Protein AF-A0A8J7QRD3-F1 (afdb_monomer)

Solvent-accessible surface area (backbone atoms only — not comparable to full-atom values): 3180 Å² total; per-residue (Å²): 133,85,79,70,50,77,52,101,91,48,76,50,70,87,87,84,92,86,85,85,75,54,82,91,67,52,86,62,78,47,87,70,48,46,61,55,53,51,52,58,63,72,74,108

Sequence (44 aa):
MLNIVFDRNCVYQTAYHVVWCPKYRKPVLTGTIPAFVQNQIQEI

Secondary structure (DSSP, 8-state):
----EEETTEEE----------GGG---SSTTHHHHHHHHHH--

Mean predicted aligned error: 4.19 Å

pLDDT: mean 94.28, std 5.3, range [69.31, 98.25]

Structure (mmCIF, N/CA/C/O backbone):
data_AF-A0A8J7QRD3-F1
#
_entry.id   AF-A0A8J7QRD3-F1
#
loop_
_atom_site.group_PDB
_atom_site.id
_atom_site.type_symbol
_atom_site.label_atom_id
_atom_site.label_alt_id
_atom_site.label_comp_id
_atom_site.label_asym_id
_atom_site.label_entity_id
_atom_site.label_seq_id
_atom_site.pdbx_PDB_ins_code
_atom_site.Cartn_x
_atom_site.Cartn_y
_atom_site.Cartn_z
_atom_site.occupancy
_atom_site.B_iso_or_equiv
_atom_site.auth_seq_id
_atom_site.auth_comp_id
_atom_site.auth_asym_id
_atom_site.auth_atom_id
_atom_site.pdbx_PDB_model_num
ATOM 1 N N . MET A 1 1 ? 4.347 10.444 -19.470 1.00 69.31 1 MET A N 1
ATOM 2 C CA . MET A 1 1 ? 5.500 9.669 -19.979 1.00 69.31 1 MET A CA 1
ATOM 3 C C . MET A 1 1 ? 5.523 8.352 -19.219 1.00 69.31 1 MET A C 1
ATOM 5 O O . MET A 1 1 ? 5.339 8.391 -18.009 1.00 69.31 1 MET A O 1
ATOM 9 N N . LEU A 1 2 ? 5.615 7.209 -19.901 1.00 78.38 2 LEU A N 1
ATOM 10 C CA . LEU A 1 2 ? 5.652 5.899 -19.237 1.00 78.38 2 LEU A CA 1
ATOM 11 C C . LEU A 1 2 ? 7.055 5.659 -18.668 1.00 78.38 2 LEU A C 1
ATOM 13 O O . LEU A 1 2 ? 8.036 5.908 -19.366 1.00 78.38 2 LEU A O 1
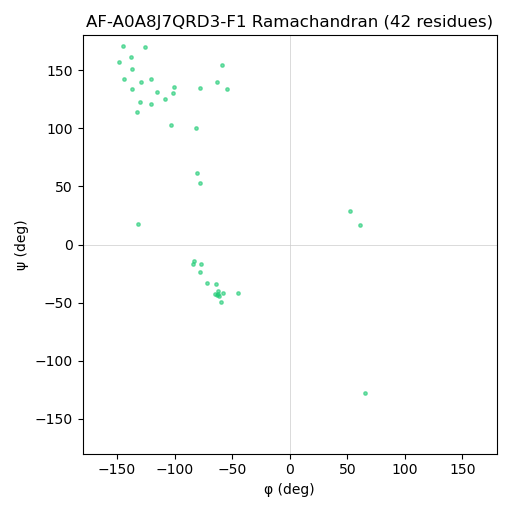ATOM 17 N N . ASN A 1 3 ? 7.146 5.188 -17.421 1.00 87.31 3 ASN A N 1
ATOM 18 C CA . ASN A 1 3 ? 8.421 4.807 -16.812 1.00 87.31 3 ASN A CA 1
ATOM 19 C C . ASN A 1 3 ? 8.790 3.394 -17.272 1.00 87.31 3 ASN A C 1
ATOM 21 O O . ASN A 1 3 ? 8.233 2.412 -16.783 1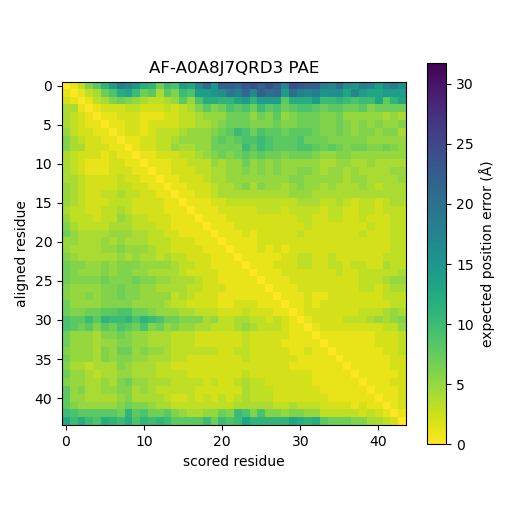.00 87.31 3 ASN A O 1
ATOM 25 N N . ILE A 1 4 ? 9.692 3.314 -18.249 1.00 93.81 4 ILE A N 1
ATOM 26 C CA . ILE A 1 4 ? 10.194 2.062 -18.821 1.00 93.81 4 ILE A CA 1
ATOM 27 C C . ILE A 1 4 ? 11.573 1.789 -18.223 1.00 93.81 4 ILE A C 1
ATOM 29 O O . ILE A 1 4 ? 12.430 2.674 -18.215 1.00 93.81 4 ILE A O 1
ATOM 33 N N . VAL A 1 5 ? 11.780 0.570 -17.731 1.00 95.00 5 VAL A N 1
ATOM 34 C CA . VAL A 1 5 ? 13.056 0.116 -17.174 1.00 95.00 5 VAL A CA 1
ATOM 35 C C . VAL A 1 5 ? 13.785 -0.721 -18.221 1.00 95.00 5 VAL A C 1
ATOM 37 O O . VAL A 1 5 ? 13.184 -1.579 -18.872 1.00 95.00 5 VAL A O 1
ATOM 40 N N . PHE A 1 6 ? 15.084 -0.464 -18.370 1.00 96.25 6 PHE A N 1
ATOM 41 C CA . PHE A 1 6 ? 15.992 -1.204 -19.242 1.00 96.25 6 PHE A CA 1
ATOM 42 C C . PHE A 1 6 ? 17.039 -1.917 -18.381 1.00 96.25 6 PHE A C 1
ATOM 44 O O . PHE A 1 6 ? 17.657 -1.300 -17.517 1.00 96.25 6 PHE A O 1
ATOM 51 N N . ASP A 1 7 ? 17.249 -3.200 -18.644 1.00 94.88 7 ASP A N 1
ATOM 52 C CA . ASP A 1 7 ? 18.309 -4.038 -18.083 1.00 94.88 7 ASP A CA 1
ATOM 53 C C . ASP A 1 7 ? 19.095 -4.681 -19.243 1.00 94.88 7 ASP A C 1
ATOM 55 O O . ASP A 1 7 ? 18.668 -4.612 -20.399 1.00 94.88 7 ASP A O 1
ATOM 59 N N . ARG A 1 8 ? 20.239 -5.318 -18.963 1.00 96.25 8 ARG A N 1
ATOM 60 C CA . ARG A 1 8 ? 21.206 -5.820 -19.958 1.00 96.25 8 ARG A CA 1
ATOM 61 C C . ARG A 1 8 ? 20.547 -6.555 -21.130 1.00 96.25 8 ARG A C 1
ATOM 63 O O . ARG A 1 8 ? 20.955 -6.346 -22.265 1.00 96.25 8 ARG A O 1
ATOM 70 N N . ASN A 1 9 ? 19.537 -7.379 -20.846 1.00 96.75 9 ASN A N 1
ATOM 71 C CA . ASN A 1 9 ? 18.813 -8.178 -21.837 1.00 96.75 9 ASN A CA 1
ATOM 72 C C . ASN A 1 9 ? 17.278 -8.067 -21.701 1.00 96.75 9 ASN A C 1
ATOM 74 O O . ASN A 1 9 ? 16.568 -8.951 -22.180 1.00 96.75 9 ASN A O 1
ATOM 78 N N . CYS A 1 10 ? 16.746 -7.048 -21.013 1.00 95.56 10 CYS A N 1
ATOM 79 C CA . CYS A 1 10 ? 15.305 -6.941 -20.755 1.00 95.56 10 CYS A CA 1
ATOM 80 C C . CYS A 1 10 ? 14.816 -5.490 -20.803 1.00 95.56 10 CYS A C 1
ATOM 82 O O . CYS A 1 10 ? 15.490 -4.583 -20.324 1.00 95.56 10 CYS A O 1
ATOM 84 N N . VAL A 1 11 ? 13.616 -5.282 -21.345 1.00 96.75 11 VAL A N 1
ATOM 85 C CA . VAL A 1 11 ? 12.912 -3.997 -21.320 1.00 96.75 11 VAL A CA 1
ATOM 86 C C . VAL A 1 11 ? 11.505 -4.256 -20.826 1.00 96.75 11 VAL A C 1
ATOM 88 O O . VAL A 1 11 ? 10.785 -5.067 -21.409 1.00 96.75 11 VAL A O 1
ATOM 91 N N . TYR A 1 12 ? 11.113 -3.593 -19.745 1.00 95.25 12 TYR A N 1
ATOM 92 C CA . TYR A 1 12 ? 9.817 -3.838 -19.128 1.00 95.25 12 TYR A CA 1
ATOM 93 C C . TYR A 1 12 ? 9.235 -2.583 -18.486 1.00 95.25 12 TYR A C 1
ATOM 95 O O . TYR A 1 12 ? 9.932 -1.635 -18.122 1.00 95.25 12 TYR A O 1
ATOM 103 N N . GLN A 1 13 ? 7.915 -2.599 -18.336 1.00 94.81 13 GLN A N 1
ATOM 104 C CA . GLN A 1 13 ? 7.169 -1.633 -17.550 1.00 94.81 13 GLN A CA 1
ATOM 105 C C . GLN A 1 13 ? 6.200 -2.420 -16.682 1.00 94.81 13 GLN A C 1
ATOM 107 O O . GLN A 1 13 ? 5.279 -3.059 -17.185 1.00 94.81 13 GLN A O 1
ATOM 112 N N . THR A 1 14 ? 6.422 -2.370 -15.373 1.00 92.31 14 THR A N 1
ATOM 113 C CA . THR A 1 14 ? 5.643 -3.151 -14.416 1.00 92.31 14 THR A CA 1
ATOM 114 C C . THR A 1 14 ? 4.970 -2.206 -13.436 1.00 92.31 14 THR A C 1
ATOM 116 O O . THR A 1 14 ? 5.638 -1.432 -12.757 1.00 92.31 14 THR A O 1
ATOM 119 N N . ALA A 1 15 ? 3.642 -2.253 -13.377 1.00 92.44 15 ALA A N 1
ATOM 120 C CA . ALA A 1 15 ? 2.844 -1.505 -12.416 1.00 92.44 15 ALA A CA 1
ATOM 121 C C . ALA A 1 15 ? 1.743 -2.415 -11.872 1.00 92.44 15 ALA A C 1
ATOM 123 O O . ALA A 1 15 ? 1.066 -3.100 -12.637 1.00 92.44 15 ALA A O 1
ATOM 124 N N . TYR A 1 16 ? 1.567 -2.410 -10.553 1.00 93.06 16 TYR A N 1
ATOM 125 C CA . TYR A 1 16 ? 0.586 -3.240 -9.861 1.00 93.06 16 TYR A CA 1
ATOM 126 C C . TYR A 1 16 ? -0.393 -2.369 -9.081 1.00 93.06 16 TYR A C 1
ATOM 128 O O . TYR A 1 16 ? -0.004 -1.374 -8.473 1.00 93.06 16 TYR A O 1
ATOM 136 N N . HIS A 1 17 ? -1.659 -2.780 -9.056 1.00 96.50 17 HIS A N 1
ATOM 137 C CA . HIS A 1 17 ? -2.661 -2.229 -8.151 1.00 96.50 17 HIS A CA 1
ATOM 138 C C . HIS A 1 17 ? -2.885 -3.218 -7.006 1.00 96.50 17 HIS A C 1
ATOM 140 O O . HIS A 1 17 ? -3.525 -4.254 -7.187 1.00 96.50 17 HIS A O 1
ATOM 146 N N . VAL A 1 18 ? -2.316 -2.916 -5.838 1.00 95.44 18 VAL A N 1
ATOM 147 C CA . VAL A 1 18 ? -2.365 -3.786 -4.657 1.00 95.44 18 VAL A CA 1
ATOM 148 C C . VAL A 1 18 ? -3.292 -3.176 -3.614 1.00 95.44 18 VAL A C 1
ATOM 150 O O . VAL A 1 18 ? -3.104 -2.038 -3.194 1.00 95.44 18 VAL A O 1
ATOM 153 N N . VAL A 1 19 ? -4.280 -3.955 -3.175 1.00 96.81 19 VAL A N 1
ATOM 154 C CA . VAL A 1 19 ? -5.241 -3.569 -2.135 1.00 96.81 19 VAL A CA 1
ATOM 155 C C . VAL A 1 19 ? -5.292 -4.665 -1.080 1.00 96.81 19 VAL A C 1
ATOM 157 O O . VAL A 1 19 ? -5.277 -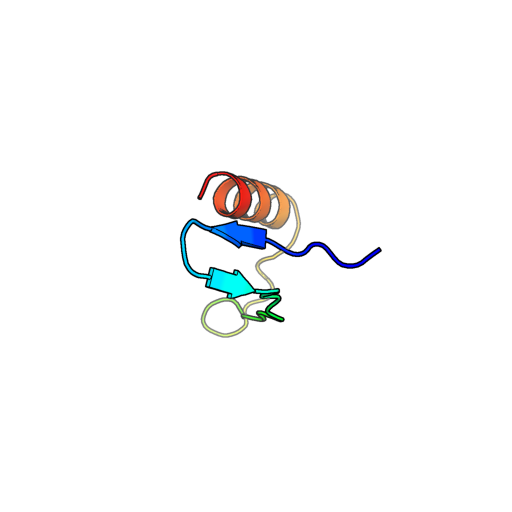5.852 -1.400 1.00 96.81 19 VAL A O 1
ATOM 160 N N . TRP A 1 20 ? -5.372 -4.269 0.187 1.00 96.50 20 TRP A N 1
ATOM 161 C CA . TRP A 1 20 ? -5.465 -5.183 1.321 1.00 96.50 20 TRP A CA 1
ATOM 162 C C . TRP A 1 20 ? -6.353 -4.591 2.420 1.00 96.50 20 TRP A C 1
ATOM 164 O O . TRP A 1 20 ? -6.754 -3.429 2.357 1.00 96.50 20 TRP A O 1
ATOM 174 N N . CYS A 1 21 ? -6.687 -5.397 3.431 1.00 96.50 21 CYS A N 1
ATOM 175 C CA . CYS A 1 21 ? -7.476 -4.947 4.576 1.00 96.50 21 CYS A CA 1
ATOM 176 C C . CYS A 1 21 ? -6.921 -5.483 5.907 1.00 96.50 21 CYS A C 1
ATOM 178 O O . CYS A 1 21 ? -6.393 -6.600 5.936 1.00 96.50 21 CYS A O 1
ATOM 180 N N . PRO A 1 22 ? -7.105 -4.755 7.027 1.00 97.06 22 PRO A N 1
ATOM 181 C CA . PRO A 1 22 ? -6.734 -5.244 8.351 1.00 97.06 22 PRO A CA 1
ATOM 182 C C . PRO A 1 22 ? -7.443 -6.550 8.719 1.00 97.06 22 PRO A C 1
ATOM 184 O O . PRO A 1 22 ? -8.560 -6.833 8.266 1.00 97.06 22 PRO A O 1
ATOM 187 N N . LYS A 1 23 ? -6.825 -7.338 9.606 1.00 97.75 23 LYS A N 1
ATOM 188 C CA . LYS A 1 23 ? -7.432 -8.572 10.124 1.00 97.75 23 LYS A CA 1
ATOM 189 C C . LYS A 1 23 ? -8.816 -8.273 10.721 1.00 97.75 23 LYS A C 1
ATOM 191 O O . LYS A 1 23 ? -8.996 -7.313 11.469 1.00 97.75 23 LYS A O 1
ATOM 196 N N . TYR A 1 24 ? -9.796 -9.110 10.375 1.00 98.25 24 TYR A N 1
ATOM 197 C CA . TYR A 1 24 ? -11.215 -8.955 10.732 1.00 98.25 24 TYR A CA 1
ATOM 198 C C . TYR A 1 24 ? -11.884 -7.676 10.195 1.00 98.25 24 TYR A C 1
ATOM 200 O O . TYR A 1 24 ? -12.939 -7.299 10.694 1.00 98.25 24 TYR A O 1
ATOM 208 N N . ARG A 1 25 ? -11.282 -6.997 9.203 1.00 95.75 25 ARG A N 1
ATOM 209 C CA . ARG A 1 25 ? -11.767 -5.723 8.636 1.00 95.75 25 ARG A CA 1
ATOM 210 C C . ARG A 1 25 ? -12.031 -4.645 9.690 1.00 95.75 25 ARG A C 1
ATOM 212 O O . ARG A 1 25 ? -12.889 -3.785 9.506 1.00 95.75 25 ARG A O 1
ATOM 219 N N . LYS A 1 26 ? -11.302 -4.685 10.808 1.00 96.69 26 LYS A N 1
ATOM 220 C CA . LYS A 1 26 ? -11.447 -3.665 11.846 1.00 96.69 26 LYS A CA 1
ATOM 221 C C . LYS A 1 26 ? -11.037 -2.296 11.278 1.00 96.69 26 LYS A C 1
ATOM 223 O O . LYS A 1 26 ? -10.020 -2.233 10.582 1.00 96.69 26 LYS A O 1
ATOM 228 N N . PRO A 1 27 ? -11.753 -1.205 11.605 1.00 96.38 27 PRO A N 1
ATOM 229 C CA . PRO A 1 27 ? -11.443 0.146 11.127 1.00 96.38 27 PRO A CA 1
ATOM 230 C C . PRO A 1 27 ? -10.269 0.771 11.908 1.00 96.38 27 PRO A C 1
ATOM 232 O O . PRO A 1 27 ? -10.370 1.860 12.465 1.00 96.38 27 PRO A O 1
ATOM 235 N N . VAL A 1 28 ? -9.145 0.052 11.982 1.00 96.56 28 VAL A N 1
ATOM 236 C CA . VAL A 1 28 ? -7.949 0.444 12.755 1.00 96.56 28 VAL A CA 1
ATOM 237 C C . VAL A 1 28 ? -7.033 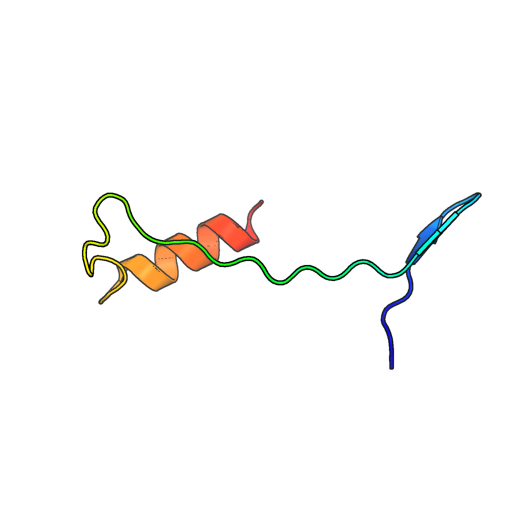1.406 12.004 1.00 96.56 28 VAL A C 1
ATOM 239 O O . VAL A 1 28 ? -6.155 2.003 12.610 1.00 96.56 28 VAL A O 1
ATOM 242 N N . LEU A 1 29 ? -7.219 1.572 10.693 1.00 95.69 29 LEU A N 1
ATOM 243 C CA . LEU A 1 29 ? -6.456 2.523 9.880 1.00 95.69 29 LEU A CA 1
ATOM 244 C C . LEU A 1 29 ? -7.031 3.937 10.045 1.00 95.69 29 LEU A C 1
ATOM 246 O O . LEU A 1 29 ? -7.521 4.541 9.097 1.00 95.69 29 LEU A O 1
ATOM 250 N N . THR A 1 30 ? -6.998 4.445 11.273 1.00 95.75 30 THR A N 1
ATOM 251 C CA . THR A 1 30 ? -7.466 5.783 11.652 1.00 95.75 30 THR A CA 1
ATOM 252 C C . THR A 1 30 ? -6.482 6.428 12.638 1.00 95.75 30 THR A C 1
ATOM 254 O O . THR A 1 30 ? -5.639 5.749 13.229 1.00 95.75 30 THR A O 1
ATOM 257 N N . GLY A 1 31 ? -6.538 7.755 12.796 1.00 95.50 31 GLY A N 1
ATOM 258 C CA . GLY A 1 31 ? -5.638 8.491 13.693 1.00 95.50 31 GLY A CA 1
ATOM 259 C C . GLY A 1 31 ? -4.172 8.435 13.249 1.00 95.50 31 GLY A C 1
ATOM 260 O O . GLY A 1 31 ? -3.857 8.757 12.107 1.00 95.50 31 GLY A O 1
ATOM 261 N N . THR A 1 32 ? -3.270 8.037 14.150 1.00 95.75 32 THR A N 1
ATOM 262 C CA . THR A 1 32 ? -1.814 7.993 13.906 1.00 95.75 32 THR A CA 1
ATOM 263 C C . THR A 1 32 ? -1.338 6.715 13.206 1.00 95.75 32 THR A C 1
ATOM 265 O O . THR A 1 32 ? -0.239 6.689 12.653 1.00 95.75 32 THR A O 1
ATOM 268 N N . ILE A 1 33 ? -2.159 5.659 13.194 1.00 96.31 33 ILE A N 1
ATOM 269 C CA . ILE A 1 33 ? -1.797 4.336 12.661 1.00 96.31 33 ILE A CA 1
ATOM 270 C C . ILE A 1 33 ? -1.496 4.369 11.147 1.00 96.31 33 ILE A C 1
ATOM 272 O O . ILE A 1 33 ? -0.491 3.778 10.748 1.00 96.31 33 ILE A O 1
ATOM 276 N N . PRO A 1 34 ? -2.278 5.056 10.284 1.00 96.62 34 PRO A N 1
ATOM 2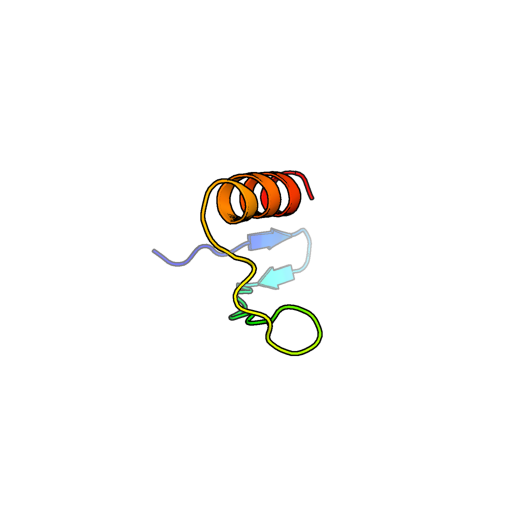77 C CA . PRO A 1 34 ? -2.004 5.107 8.846 1.00 96.62 34 PRO A CA 1
ATOM 278 C C . PRO A 1 34 ? -0.625 5.666 8.496 1.00 96.62 34 PRO A C 1
ATOM 280 O O . PRO A 1 34 ? 0.052 5.101 7.643 1.00 96.62 34 PRO A O 1
ATOM 283 N N . ALA A 1 35 ? -0.191 6.733 9.176 1.00 96.75 35 ALA A N 1
ATOM 284 C CA . ALA A 1 35 ? 1.103 7.363 8.919 1.00 96.75 35 ALA A CA 1
ATOM 285 C C . ALA A 1 35 ? 2.266 6.418 9.254 1.00 96.75 35 ALA A C 1
ATOM 287 O O . ALA A 1 35 ? 3.202 6.282 8.472 1.00 96.75 35 ALA A O 1
ATOM 288 N N . PHE A 1 36 ? 2.172 5.705 10.382 1.00 96.44 36 PHE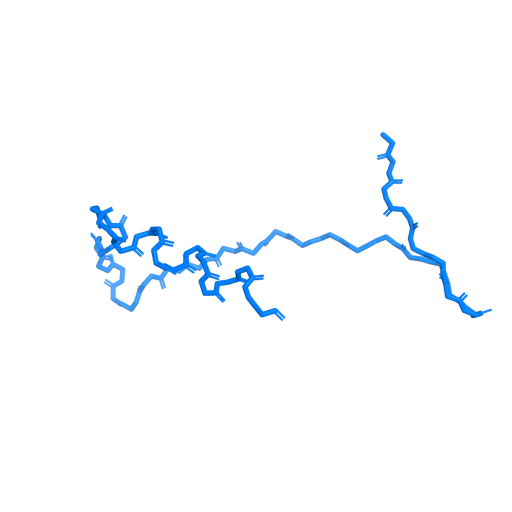 A N 1
ATOM 289 C CA . PHE A 1 36 ? 3.154 4.684 10.746 1.00 96.44 36 PHE A CA 1
ATOM 290 C C . PHE A 1 36 ? 3.228 3.572 9.691 1.00 96.44 36 PHE A C 1
ATOM 292 O O . PHE A 1 36 ? 4.312 3.246 9.216 1.00 96.44 36 PHE A O 1
ATOM 299 N N . VAL A 1 37 ? 2.078 3.023 9.280 1.00 96.25 37 VAL A N 1
ATOM 300 C CA . VAL A 1 37 ? 2.027 1.948 8.273 1.00 96.25 37 VAL A CA 1
ATOM 301 C C . VAL A 1 37 ? 2.587 2.418 6.928 1.00 96.25 37 VAL A C 1
ATOM 303 O O . VAL A 1 37 ? 3.314 1.670 6.282 1.00 96.25 37 VAL A O 1
ATOM 306 N N . GLN A 1 38 ? 2.291 3.651 6.515 1.00 95.69 38 GLN A N 1
ATOM 307 C CA . GLN A 1 38 ? 2.817 4.219 5.276 1.00 95.69 38 GLN A CA 1
ATOM 308 C C . GLN A 1 38 ? 4.347 4.312 5.292 1.00 95.69 38 GLN A C 1
ATOM 310 O 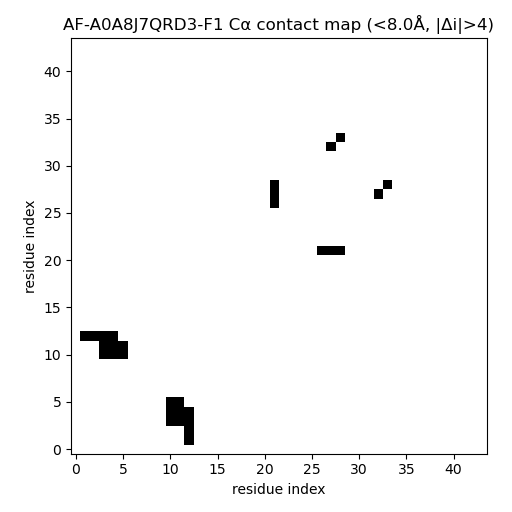O . GLN A 1 38 ? 4.976 3.900 4.319 1.00 95.69 38 GLN A O 1
ATOM 315 N N . ASN A 1 39 ? 4.938 4.777 6.395 1.00 96.81 39 ASN A N 1
ATOM 316 C CA . ASN A 1 39 ? 6.394 4.861 6.527 1.00 96.81 39 ASN A CA 1
ATOM 317 C C . ASN A 1 39 ? 7.043 3.472 6.447 1.00 96.81 39 ASN A C 1
ATOM 319 O O . ASN A 1 39 ? 8.021 3.293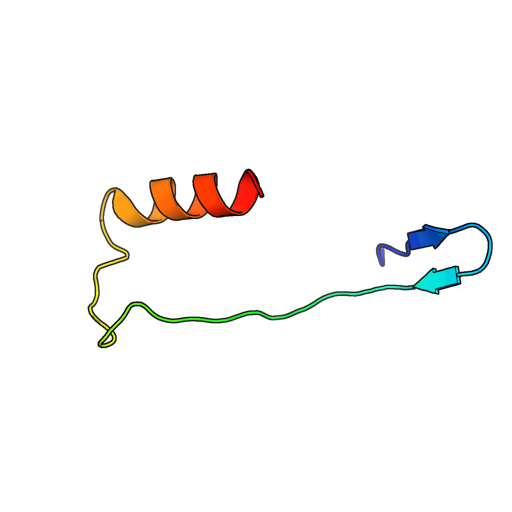 5.732 1.00 96.81 39 ASN A O 1
ATOM 323 N N . GLN A 1 40 ? 6.454 2.468 7.105 1.00 96.31 40 GLN A N 1
ATOM 324 C CA . GLN A 1 40 ? 6.968 1.094 7.058 1.00 96.31 40 GLN A CA 1
ATOM 325 C C . GLN A 1 40 ? 6.902 0.476 5.656 1.00 96.31 40 GLN A C 1
ATOM 327 O O . GLN A 1 40 ? 7.784 -0.289 5.294 1.00 96.31 40 GLN A O 1
ATOM 332 N N . ILE A 1 41 ? 5.886 0.804 4.851 1.00 95.25 41 ILE A N 1
ATOM 333 C CA . ILE A 1 41 ? 5.790 0.317 3.464 1.00 95.25 41 ILE A 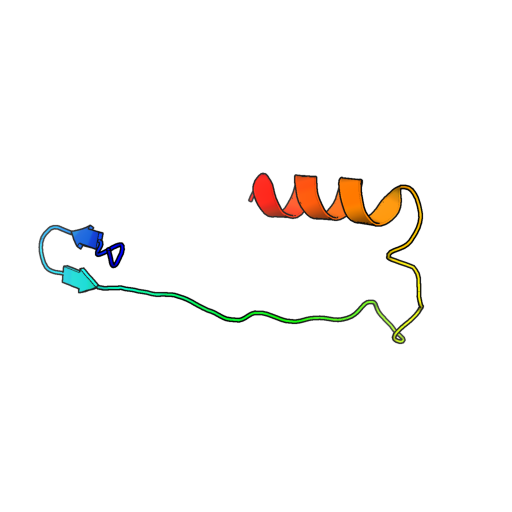CA 1
ATOM 334 C C . ILE A 1 41 ? 6.830 0.991 2.560 1.00 95.25 41 ILE A C 1
ATOM 336 O O . ILE A 1 41 ? 7.299 0.365 1.619 1.00 95.25 41 ILE A O 1
ATOM 340 N N . GLN A 1 42 ? 7.170 2.256 2.819 1.00 94.69 42 GLN A N 1
ATOM 341 C CA . GLN A 1 42 ? 8.148 3.003 2.021 1.00 94.69 42 GLN A CA 1
ATOM 342 C C . GLN A 1 42 ? 9.604 2.634 2.332 1.00 94.69 42 GLN A C 1
ATOM 344 O O . GLN A 1 42 ? 10.468 2.861 1.492 1.00 94.69 42 GLN A O 1
ATOM 349 N N . GLU A 1 43 ? 9.877 2.110 3.528 1.00 94.62 43 GLU A N 1
ATOM 350 C CA . GLU A 1 43 ? 11.211 1.647 3.936 1.00 94.62 43 GLU A CA 1
ATOM 351 C C . GLU A 1 43 ? 11.602 0.283 3.338 1.00 94.62 43 GLU A C 1
ATOM 353 O O . GLU A 1 43 ? 12.782 -0.065 3.365 1.00 94.62 43 GLU A O 1
ATOM 358 N N . ILE A 1 44 ? 10.633 -0.485 2.827 1.00 81.75 44 ILE A N 1
ATOM 359 C CA . ILE A 1 44 ? 10.838 -1.808 2.208 1.00 81.75 44 ILE A CA 1
ATOM 360 C C . ILE A 1 44 ? 11.275 -1.652 0.751 1.00 81.75 44 ILE A C 1
ATOM 362 O O . ILE A 1 44 ? 12.234 -2.358 0.363 1.00 81.75 44 ILE A O 1
#

Nearest PDB structures (foldseek):
  5it7-assembly1_ii  TM=3.209E-01  e=9.515E+00  Kluyveromyces lactis

Radius of gyration: 16.4 Å; Cα contacts (8 Å, |Δi|>4): 15; chains: 1; bounding box: 33×19×36 Å

Foldseek 3Di:
DQDWDDDPPDIDGDDDDDDDADVVNPPPCDDCNVVVVVVVVVVD